Protein AF-A0AAJ2A382-F1 (afdb_monomer_lite)

Sequence (62 aa):
MKVKTKRPVFHNGEVKTEFTTNEQHARELETKGLIDKPSTKPSEELVLEEKPVSKPKARNGG

Radius of gyration: 19.96 Å; chains: 1; bounding box: 53×51×27 Å

pLDDT: mean 72.8, std 19.1, range [39.66, 92.81]

Foldseek 3Di:
DKWAFPAFDQDPNDTDRIDDDDPVVRVVCVVVVGTPDGPPPPPPDPPVPPPPPPDDDDDDDD

Structure (mmCIF, N/CA/C/O backbone):
data_AF-A0AAJ2A382-F1
#
_entry.id   AF-A0AAJ2A382-F1
#
loop_
_atom_site.group_PDB
_atom_site.id
_atom_site.type_symbol
_atom_site.label_atom_id
_atom_site.label_alt_id
_atom_site.label_comp_id
_atom_site.label_asym_id
_atom_site.label_entity_id
_atom_site.label_seq_id
_atom_site.pdbx_PDB_ins_code
_atom_site.Cartn_x
_atom_site.Cartn_y
_atom_site.Cartn_z
_atom_site.occupancy
_atom_site.B_iso_or_equiv
_atom_site.auth_seq_id
_atom_site.auth_comp_id
_atom_site.auth_asym_id
_atom_site.auth_atom_id
_atom_site.pdbx_PDB_model_num
ATOM 1 N N . MET A 1 1 ? 4.654 6.910 4.891 1.00 77.56 1 MET A N 1
ATOM 2 C CA . MET A 1 1 ? 3.641 6.146 5.646 1.00 77.56 1 MET A CA 1
ATOM 3 C C . MET A 1 1 ? 3.491 4.765 5.029 1.00 77.56 1 MET A C 1
ATOM 5 O O . MET A 1 1 ? 3.260 4.678 3.828 1.00 77.56 1 MET A O 1
ATOM 9 N N . LYS A 1 2 ? 3.667 3.694 5.811 1.00 86.56 2 LYS A N 1
ATOM 10 C CA . LYS A 1 2 ? 3.408 2.329 5.332 1.00 86.56 2 LYS A CA 1
ATOM 11 C C . LYS A 1 2 ? 1.902 2.074 5.384 1.00 86.56 2 LYS A C 1
ATOM 13 O O . LYS A 1 2 ? 1.285 2.338 6.412 1.00 86.56 2 LYS A O 1
ATOM 18 N N . VAL A 1 3 ? 1.321 1.592 4.291 1.00 87.25 3 VAL A N 1
ATOM 19 C CA . VAL A 1 3 ? -0.110 1.270 4.202 1.00 87.25 3 VAL A CA 1
ATOM 20 C C . VAL A 1 3 ? -0.301 -0.180 3.783 1.00 87.25 3 VAL A C 1
ATOM 22 O O . VAL A 1 3 ? 0.534 -0.738 3.070 1.00 87.25 3 VAL A O 1
ATOM 25 N N . LYS A 1 4 ? -1.412 -0.780 4.223 1.00 89.50 4 LYS A N 1
ATOM 26 C CA . LYS A 1 4 ? -1.830 -2.128 3.838 1.00 89.50 4 LYS A CA 1
ATOM 27 C C . LYS A 1 4 ? -3.167 -2.063 3.113 1.00 89.50 4 LYS A C 1
ATOM 29 O O . LYS A 1 4 ? -4.145 -1.541 3.639 1.00 89.50 4 LYS A O 1
ATOM 34 N N . THR A 1 5 ? -3.184 -2.573 1.892 1.00 89.06 5 THR A N 1
ATOM 35 C CA . THR A 1 5 ? -4.359 -2.622 1.018 1.00 89.06 5 THR A CA 1
ATOM 36 C C . THR A 1 5 ? -5.159 -3.894 1.251 1.00 89.06 5 THR A C 1
ATOM 38 O O . THR A 1 5 ? -4.604 -4.953 1.548 1.00 89.06 5 THR A O 1
ATOM 41 N N . LYS A 1 6 ? -6.481 -3.792 1.083 1.00 87.12 6 LYS A N 1
ATOM 42 C CA . LYS A 1 6 ? -7.410 -4.931 1.186 1.00 87.12 6 LYS A CA 1
ATOM 43 C C . LYS A 1 6 ? -7.303 -5.889 0.005 1.00 87.12 6 LYS A C 1
ATOM 45 O O . LYS A 1 6 ? -7.709 -7.043 0.097 1.00 87.12 6 LYS A O 1
ATOM 50 N N . ARG A 1 7 ? -6.804 -5.391 -1.127 1.00 86.25 7 ARG A N 1
ATOM 51 C CA . ARG A 1 7 ? -6.615 -6.134 -2.374 1.00 86.25 7 ARG A CA 1
ATOM 52 C C . ARG A 1 7 ? -5.204 -5.878 -2.898 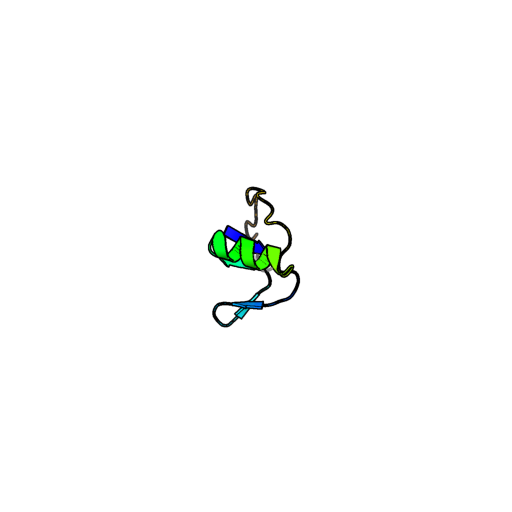1.00 86.25 7 ARG A C 1
ATOM 54 O O . ARG A 1 7 ? -4.719 -4.767 -2.710 1.00 86.25 7 ARG A O 1
ATOM 61 N N . PRO A 1 8 ? -4.567 -6.850 -3.569 1.00 89.88 8 PRO A N 1
ATOM 62 C CA . PRO A 1 8 ? -3.254 -6.641 -4.164 1.00 89.88 8 PRO A CA 1
ATOM 63 C C . PRO A 1 8 ? -3.295 -5.495 -5.176 1.00 89.88 8 PRO A C 1
ATOM 65 O O . PRO A 1 8 ? -4.179 -5.456 -6.033 1.00 89.88 8 PRO A O 1
ATOM 68 N N . VAL A 1 9 ? -2.342 -4.570 -5.078 1.00 89.00 9 VAL A N 1
ATOM 69 C CA . VAL A 1 9 ? -2.204 -3.445 -6.006 1.00 89.00 9 VAL A CA 1
ATOM 70 C C . VAL A 1 9 ? -0.883 -3.533 -6.747 1.00 89.00 9 VAL A C 1
ATOM 72 O O . VAL A 1 9 ? 0.111 -4.030 -6.221 1.00 89.00 9 VAL A O 1
ATOM 75 N N . PHE A 1 10 ? -0.865 -3.036 -7.978 1.00 90.31 10 PHE A N 1
ATOM 76 C CA . PHE A 1 10 ? 0.366 -2.919 -8.741 1.00 90.31 10 PHE A CA 1
ATOM 77 C C . PHE A 1 10 ? 1.108 -1.655 -8.303 1.00 90.31 10 PHE A C 1
ATOM 79 O O . PHE A 1 10 ? 0.614 -0.543 -8.492 1.00 90.31 10 PHE A O 1
ATOM 86 N N . HIS A 1 11 ? 2.272 -1.821 -7.684 1.00 86.50 11 HIS A N 1
ATOM 87 C CA . HIS A 1 11 ? 3.080 -0.728 -7.164 1.00 86.50 11 HIS A CA 1
ATOM 88 C C . HIS A 1 11 ? 4.555 -0.962 -7.502 1.00 86.50 11 HIS A C 1
ATOM 90 O O . HIS A 1 11 ? 5.127 -1.987 -7.139 1.00 86.50 11 HIS A O 1
ATOM 96 N N . ASN A 1 12 ? 5.174 -0.005 -8.202 1.00 87.19 12 ASN A N 1
ATOM 97 C CA . ASN A 1 12 ? 6.567 -0.072 -8.667 1.00 87.19 12 ASN A CA 1
ATOM 98 C C . ASN A 1 12 ? 6.907 -1.346 -9.462 1.00 87.19 12 ASN A C 1
ATOM 100 O O . ASN A 1 12 ? 7.967 -1.932 -9.275 1.00 87.19 12 ASN A O 1
ATOM 104 N N . GLY A 1 13 ? 6.005 -1.786 -10.343 1.00 92.75 13 GLY A N 1
ATOM 105 C CA . GLY A 1 13 ? 6.243 -2.956 -11.195 1.00 92.75 13 GLY A CA 1
ATOM 106 C C . GLY A 1 13 ? 5.921 -4.302 -10.542 1.00 92.75 13 GLY A C 1
ATOM 107 O O . GLY A 1 13 ? 6.026 -5.332 -11.201 1.00 92.75 13 GLY A O 1
ATOM 108 N N . GLU A 1 14 ? 5.499 -4.311 -9.277 1.00 92.38 14 GLU A N 1
ATOM 109 C CA . GLU A 1 14 ? 5.209 -5.533 -8.533 1.00 92.38 14 GLU A CA 1
ATOM 110 C C . GLU A 1 14 ? 3.810 -5.486 -7.914 1.00 92.38 14 GLU A C 1
ATOM 112 O O . GLU A 1 14 ? 3.330 -4.440 -7.472 1.00 92.38 14 GLU A O 1
ATOM 117 N N . VAL A 1 15 ? 3.145 -6.639 -7.852 1.00 92.81 15 VAL A N 1
ATOM 118 C CA . VAL A 1 15 ? 1.870 -6.774 -7.144 1.00 92.81 15 VAL A CA 1
ATOM 119 C C . VAL A 1 15 ? 2.159 -6.920 -5.652 1.00 92.81 15 VAL A C 1
ATOM 121 O O . VAL A 1 15 ? 2.739 -7.916 -5.224 1.00 92.81 15 VAL A O 1
ATOM 124 N N . LYS A 1 16 ? 1.759 -5.932 -4.849 1.00 90.50 16 LYS A N 1
ATOM 125 C CA . LYS A 1 16 ? 1.993 -5.902 -3.400 1.00 90.50 16 LYS A CA 1
ATOM 126 C C . LYS A 1 16 ? 0.732 -5.480 -2.660 1.00 90.50 16 LYS A C 1
ATOM 128 O O . LYS A 1 16 ? -0.090 -4.726 -3.169 1.00 90.50 16 LYS A O 1
ATOM 133 N N . THR A 1 17 ? 0.584 -5.963 -1.433 1.00 89.31 17 THR A N 1
ATOM 134 C CA . THR A 1 17 ? -0.485 -5.531 -0.520 1.00 89.31 17 THR A CA 1
ATOM 135 C C . THR A 1 17 ? -0.003 -4.487 0.480 1.00 89.31 17 THR A C 1
ATOM 137 O O . THR A 1 17 ? -0.822 -3.810 1.093 1.00 89.31 17 THR A O 1
ATOM 140 N N . GLU A 1 18 ? 1.311 -4.329 0.644 1.00 89.44 18 GLU A N 1
ATOM 141 C CA . GLU A 1 18 ? 1.931 -3.360 1.548 1.00 89.44 18 GLU A CA 1
ATOM 142 C C . GLU A 1 18 ? 2.968 -2.528 0.796 1.00 89.44 18 GLU A C 1
ATOM 144 O O . GLU A 1 18 ? 3.822 -3.073 0.096 1.00 89.44 18 GLU A O 1
ATOM 149 N N . PHE A 1 19 ? 2.898 -1.208 0.943 1.00 88.62 19 PHE A N 1
ATOM 150 C CA . PHE A 1 19 ? 3.858 -0.283 0.343 1.00 88.62 19 PHE A CA 1
ATOM 151 C C . PHE A 1 19 ? 3.942 1.016 1.143 1.00 88.62 19 PHE A C 1
ATOM 153 O O . PHE A 1 19 ? 3.094 1.314 1.989 1.00 88.62 19 PHE A O 1
ATOM 160 N N . THR A 1 20 ? 4.993 1.788 0.884 1.00 89.00 20 THR A N 1
ATOM 161 C CA . THR A 1 20 ? 5.204 3.089 1.516 1.00 89.00 20 THR A CA 1
ATOM 162 C C . THR A 1 20 ? 4.744 4.188 0.572 1.00 89.00 20 THR A C 1
ATOM 164 O O . THR A 1 20 ? 5.168 4.244 -0.576 1.00 89.00 20 THR A O 1
ATOM 167 N N . THR A 1 21 ? 3.890 5.079 1.065 1.00 87.31 21 THR A N 1
ATOM 168 C CA . THR A 1 21 ? 3.395 6.243 0.323 1.00 87.31 21 THR A CA 1
ATOM 169 C C . THR A 1 21 ? 3.357 7.495 1.204 1.00 87.31 21 THR A C 1
ATOM 171 O O . THR A 1 21 ? 3.700 7.439 2.390 1.00 87.31 21 THR A O 1
ATOM 174 N N . ASN A 1 22 ? 3.004 8.647 0.636 1.00 90.69 22 ASN A N 1
ATOM 175 C CA . ASN A 1 22 ? 2.870 9.900 1.379 1.00 90.69 22 ASN A CA 1
ATOM 176 C C . ASN A 1 22 ? 1.553 9.943 2.191 1.00 90.69 22 ASN A C 1
ATOM 178 O O . ASN A 1 22 ? 0.655 9.124 1.995 1.00 90.69 22 ASN A O 1
ATOM 182 N N . GLU A 1 23 ? 1.450 10.873 3.146 1.00 88.06 23 GLU A N 1
ATOM 183 C CA . GLU A 1 23 ? 0.286 10.950 4.043 1.00 88.06 23 GLU A CA 1
ATOM 184 C C . GLU A 1 23 ? -1.007 11.325 3.304 1.00 88.06 23 GLU A C 1
ATOM 186 O O . GLU A 1 23 ? -2.055 10.733 3.555 1.00 88.06 23 GLU A O 1
ATOM 191 N N . GLN A 1 24 ? -0.930 12.265 2.359 1.00 90.12 24 GLN A N 1
ATOM 192 C CA . GLN A 1 24 ? -2.081 12.692 1.563 1.00 90.12 24 GLN A CA 1
ATOM 193 C C . GLN A 1 24 ? -2.686 11.515 0.787 1.00 90.12 24 GLN A C 1
ATOM 195 O O . GLN A 1 24 ? -3.882 11.254 0.883 1.00 90.12 24 GLN A O 1
ATOM 200 N N . HIS A 1 25 ? -1.848 10.753 0.091 1.00 87.81 25 HIS A N 1
ATOM 201 C CA . HIS A 1 25 ? -2.251 9.601 -0.700 1.00 87.81 25 HIS A CA 1
ATOM 202 C C . HIS A 1 25 ? -2.794 8.467 0.170 1.00 87.81 25 HIS A C 1
ATOM 204 O O . HIS A 1 25 ? -3.770 7.819 -0.198 1.00 87.81 25 HIS A O 1
ATOM 210 N N . ALA A 1 26 ? -2.216 8.240 1.354 1.00 88.19 26 ALA A N 1
ATOM 211 C CA . ALA A 1 26 ? -2.762 7.277 2.305 1.00 88.19 26 ALA A CA 1
ATOM 212 C C . ALA A 1 26 ? -4.207 7.633 2.707 1.00 88.19 26 ALA A C 1
ATOM 214 O O . ALA A 1 26 ? -5.080 6.766 2.664 1.00 88.19 26 ALA A O 1
ATOM 215 N N . ARG A 1 27 ? -4.491 8.909 3.009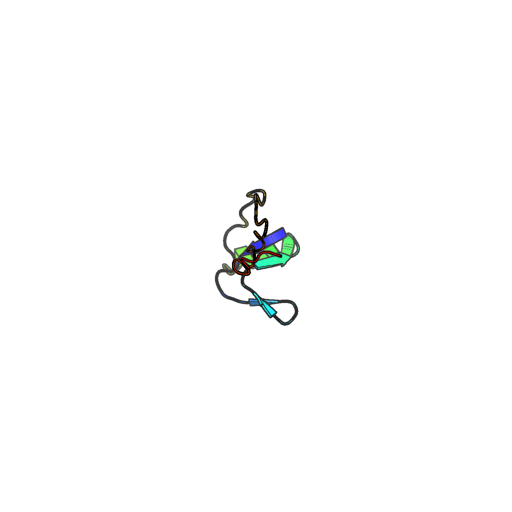 1.00 89.62 27 ARG A N 1
ATOM 216 C CA . ARG A 1 27 ? -5.853 9.383 3.329 1.00 89.62 27 ARG A CA 1
ATOM 217 C C . ARG A 1 27 ? -6.819 9.227 2.153 1.00 89.62 27 ARG A C 1
ATOM 219 O O . ARG A 1 27 ? -7.977 8.857 2.344 1.00 89.62 27 ARG A O 1
ATOM 226 N N . GLU A 1 28 ? -6.362 9.471 0.926 1.00 91.25 28 GLU A N 1
ATOM 227 C CA . GLU A 1 28 ? -7.180 9.242 -0.272 1.00 91.25 28 GLU A CA 1
ATOM 228 C C . GLU A 1 28 ? -7.540 7.762 -0.449 1.00 91.25 28 GLU A C 1
ATOM 230 O O . GLU A 1 28 ? -8.688 7.433 -0.750 1.00 91.25 28 GLU A O 1
ATOM 235 N N . LEU A 1 29 ? -6.573 6.860 -0.255 1.00 89.00 29 LEU A N 1
ATOM 236 C CA . LEU A 1 29 ? -6.798 5.416 -0.339 1.00 89.00 29 LEU A CA 1
ATOM 237 C C . LEU A 1 29 ? -7.754 4.924 0.754 1.00 89.00 29 LEU A C 1
ATOM 239 O O . LEU A 1 29 ? -8.578 4.047 0.493 1.00 89.00 29 LEU A O 1
ATOM 243 N N . GLU A 1 30 ? -7.663 5.493 1.956 1.00 89.19 30 GLU A N 1
ATOM 244 C CA . GLU A 1 30 ? -8.575 5.211 3.066 1.00 89.19 30 GLU A CA 1
ATOM 245 C C . GLU A 1 30 ? -9.997 5.676 2.741 1.00 89.19 30 GLU A C 1
ATOM 247 O O . GLU A 1 30 ? -10.941 4.899 2.864 1.00 89.19 30 GLU A O 1
ATOM 252 N N . THR A 1 31 ? -10.146 6.909 2.252 1.00 89.12 31 THR A N 1
ATOM 253 C CA . THR A 1 31 ? -11.446 7.480 1.857 1.00 89.12 31 THR A CA 1
ATOM 254 C C . THR A 1 31 ? -12.111 6.643 0.762 1.00 89.12 31 THR A C 1
ATOM 256 O O . THR A 1 31 ? -13.327 6.471 0.747 1.00 89.12 31 THR A O 1
ATOM 259 N N . LYS A 1 32 ? -11.306 6.067 -0.138 1.00 89.44 32 LYS A N 1
ATOM 260 C CA . LYS A 1 32 ? -11.756 5.140 -1.187 1.00 89.44 32 LYS A CA 1
ATOM 261 C C . LYS A 1 32 ? -12.007 3.712 -0.683 1.00 89.44 32 LYS A C 1
ATOM 263 O O . LYS A 1 32 ? -12.424 2.863 -1.466 1.00 89.44 32 LYS A O 1
ATOM 268 N N . GLY A 1 33 ? -11.727 3.417 0.587 1.00 88.62 33 GLY A N 1
ATOM 269 C CA . GLY A 1 33 ? -11.884 2.089 1.180 1.00 88.62 33 GLY A CA 1
ATOM 270 C C . GLY A 1 33 ? -10.907 1.037 0.642 1.00 88.62 33 GLY A C 1
ATOM 271 O O . GLY A 1 33 ? -11.174 -0.159 0.764 1.00 88.62 33 GLY A O 1
ATOM 272 N N . LEU A 1 34 ? -9.794 1.459 0.029 1.00 88.50 34 LEU A N 1
ATOM 273 C CA . LEU A 1 34 ? -8.785 0.572 -0.570 1.00 88.50 34 LEU A CA 1
ATOM 274 C C . LEU A 1 34 ? -7.768 0.056 0.455 1.00 88.50 34 LEU A C 1
ATOM 276 O O . LEU A 1 34 ? -7.222 -1.040 0.290 1.00 88.50 34 LEU A O 1
ATOM 280 N N . ILE A 1 35 ? -7.532 0.829 1.513 1.00 89.00 35 ILE A N 1
ATOM 281 C CA . ILE A 1 35 ? -6.721 0.449 2.673 1.00 89.00 35 ILE A CA 1
ATOM 282 C C . ILE A 1 35 ? -7.591 0.448 3.932 1.00 89.00 35 ILE A C 1
ATOM 284 O O . ILE A 1 35 ? -8.634 1.103 3.976 1.00 89.00 35 ILE A O 1
ATOM 288 N N . ASP A 1 36 ? -7.170 -0.291 4.954 1.00 79.75 36 ASP A N 1
ATOM 289 C CA . ASP A 1 36 ? -7.698 -0.096 6.307 1.00 79.75 36 ASP A CA 1
ATOM 290 C C . ASP A 1 36 ? -7.056 1.132 6.959 1.00 79.75 36 ASP A C 1
ATOM 292 O O . 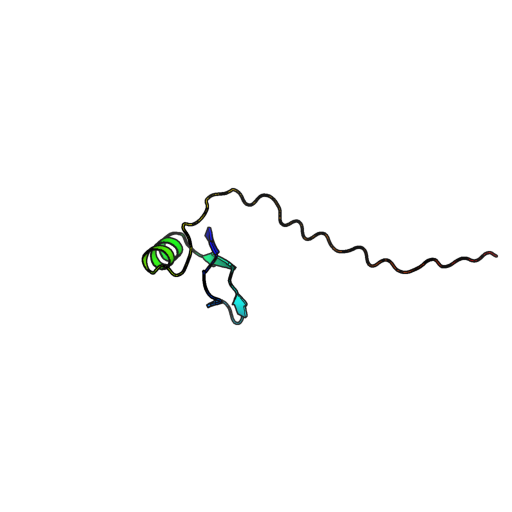ASP A 1 36 ? -5.968 1.548 6.544 1.00 79.75 36 ASP A O 1
ATOM 296 N N . LYS A 1 37 ? -7.739 1.702 7.970 1.00 72.00 37 LYS A N 1
ATOM 297 C CA . LYS A 1 37 ? -7.248 2.843 8.761 1.00 72.00 37 LYS A CA 1
ATOM 298 C C . LYS A 1 37 ? -5.762 2.645 9.033 1.00 72.00 37 LYS A C 1
ATOM 300 O O . LYS A 1 37 ? -5.415 1.592 9.582 1.00 72.00 37 LYS A O 1
ATOM 305 N N . PRO A 1 38 ? -4.889 3.587 8.633 1.00 64.25 38 PRO A N 1
ATOM 306 C CA . PRO A 1 38 ? -3.465 3.386 8.770 1.00 64.25 38 PRO A CA 1
ATOM 307 C C . PRO A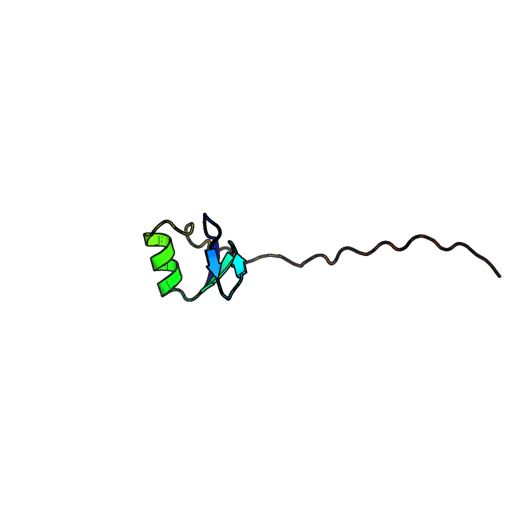 1 38 ? -3.166 3.232 10.256 1.00 64.25 38 PRO A C 1
ATOM 309 O O . PRO A 1 38 ? -3.251 4.178 11.035 1.00 64.25 38 PRO A O 1
ATOM 312 N N . SER A 1 39 ? -2.891 1.995 10.661 1.00 53.12 39 SER A N 1
ATOM 313 C CA . SER A 1 39 ? -2.575 1.686 12.040 1.00 53.12 39 SER A CA 1
ATOM 314 C C . SER A 1 39 ? -1.230 2.342 12.313 1.00 53.12 39 SER A C 1
ATOM 316 O O . SER A 1 39 ? -0.197 1.824 11.896 1.00 53.12 39 SER A O 1
ATOM 318 N N . THR A 1 40 ? -1.230 3.468 13.025 1.00 52.25 40 THR A N 1
ATOM 319 C CA . THR A 1 40 ? -0.060 4.092 13.665 1.00 52.25 40 THR A CA 1
ATOM 320 C C . THR A 1 40 ? 0.485 3.205 14.787 1.00 52.25 40 THR A C 1
ATOM 322 O O . THR A 1 40 ? 0.868 3.675 15.853 1.00 52.25 40 THR A O 1
ATOM 325 N N . LYS A 1 41 ? 0.512 1.888 14.573 1.00 48.78 41 LYS A N 1
ATOM 326 C CA . LYS A 1 41 ? 1.310 1.008 15.405 1.00 48.78 41 LYS A CA 1
ATOM 327 C C . LYS A 1 41 ? 2.751 1.243 14.958 1.00 48.78 41 LYS A C 1
ATOM 329 O O . LYS A 1 41 ? 3.014 1.091 13.759 1.00 48.78 41 LYS A O 1
ATOM 334 N N . PRO A 1 42 ? 3.662 1.672 15.852 1.00 47.84 42 PRO A N 1
ATOM 335 C CA . PRO A 1 42 ? 5.079 1.613 15.539 1.00 47.84 42 PRO A CA 1
ATOM 336 C C . PRO A 1 42 ? 5.342 0.188 15.063 1.00 47.84 42 PRO A C 1
ATOM 338 O O . PRO A 1 42 ? 4.847 -0.770 15.655 1.00 47.84 42 PRO A O 1
ATOM 341 N N . SER A 1 43 ? 5.984 0.067 13.908 1.00 51.09 43 SER A N 1
ATOM 342 C CA . SER A 1 43 ? 6.312 -1.222 13.319 1.00 51.09 43 SER A CA 1
ATOM 343 C C . SER A 1 43 ? 7.364 -1.878 14.216 1.00 51.09 43 SER A C 1
ATOM 345 O O . SER A 1 43 ? 8.551 -1.796 13.924 1.00 51.09 43 SER A O 1
ATOM 347 N N . GLU A 1 44 ? 6.945 -2.473 15.331 1.00 50.47 44 GLU A N 1
ATOM 348 C CA . GLU A 1 44 ? 7.724 -3.515 15.978 1.00 50.47 44 GLU A CA 1
ATOM 349 C C . GLU A 1 44 ? 7.788 -4.682 14.993 1.00 50.47 44 GLU A C 1
ATOM 351 O O . GLU A 1 44 ? 6.775 -5.238 14.574 1.00 50.47 44 GLU A O 1
ATOM 356 N N . GLU A 1 45 ? 9.020 -4.956 14.582 1.00 52.81 45 GLU A N 1
ATOM 357 C CA . GLU A 1 45 ? 9.505 -6.283 14.244 1.00 52.81 45 GLU A CA 1
ATOM 358 C C . GLU A 1 45 ? 8.890 -6.968 13.012 1.00 52.81 45 GLU A C 1
ATOM 360 O O . GLU A 1 45 ? 7.954 -7.759 13.059 1.00 52.81 45 GLU A O 1
ATOM 365 N N . LEU A 1 46 ? 9.546 -6.747 11.873 1.00 48.16 46 LEU A N 1
ATOM 366 C CA . LEU A 1 46 ? 9.852 -7.854 10.970 1.00 48.16 46 LEU A CA 1
ATOM 367 C C . LEU A 1 46 ? 11.368 -7.873 10.787 1.00 48.16 46 LEU A C 1
ATOM 369 O O . LEU A 1 46 ? 11.898 -7.477 9.749 1.00 48.16 46 LEU A O 1
ATOM 373 N N . VAL A 1 47 ? 12.067 -8.306 11.839 1.00 47.72 47 VAL A N 1
ATOM 374 C CA . VAL A 1 47 ? 13.362 -8.961 11.666 1.00 47.72 47 VAL A CA 1
ATOM 375 C C . VAL A 1 47 ? 13.048 -10.192 10.823 1.00 47.72 47 VAL A C 1
ATOM 377 O O . VAL A 1 47 ? 12.378 -11.113 11.285 1.00 47.72 47 VAL A O 1
ATOM 380 N N . LEU A 1 48 ? 13.426 -10.168 9.544 1.00 45.00 48 LEU A N 1
ATO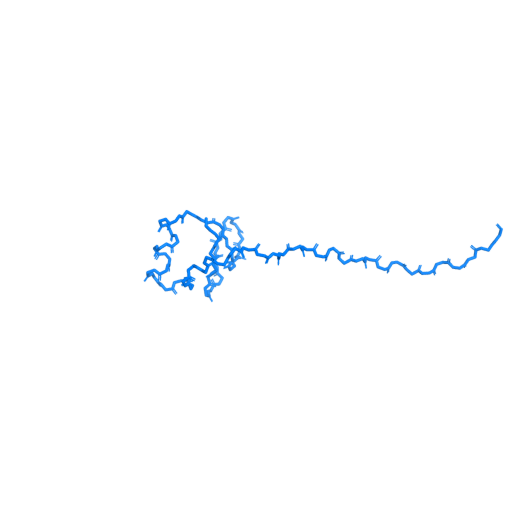M 381 C CA . LEU A 1 48 ? 13.489 -11.395 8.766 1.00 45.00 48 LEU A CA 1
ATOM 382 C C . LEU A 1 48 ? 14.510 -12.280 9.478 1.00 45.00 48 LEU A C 1
ATOM 384 O O . LEU A 1 48 ? 15.714 -12.080 9.341 1.00 45.00 48 LEU A O 1
ATOM 388 N N . GLU A 1 49 ? 14.013 -13.220 10.273 1.00 45.09 49 GLU A N 1
ATOM 389 C CA . GLU A 1 49 ? 14.787 -14.340 10.773 1.00 45.09 49 GLU A CA 1
ATOM 390 C C . GLU A 1 49 ? 15.238 -15.127 9.536 1.00 45.09 49 GLU A C 1
ATOM 392 O O . GLU A 1 49 ? 14.482 -15.873 8.903 1.00 45.09 49 GLU A O 1
ATOM 397 N N . GLU A 1 50 ? 16.461 -14.838 9.099 1.00 45.41 50 GLU A N 1
ATOM 398 C CA . GLU A 1 50 ? 17.165 -15.583 8.073 1.00 45.41 50 GLU A CA 1
ATOM 399 C C . GLU A 1 50 ? 17.261 -17.022 8.585 1.00 45.41 50 GLU A C 1
ATOM 401 O O . GLU A 1 50 ? 17.981 -17.319 9.538 1.00 45.41 50 GLU A O 1
ATOM 406 N N . LYS A 1 51 ? 16.439 -17.911 8.016 1.00 47.44 51 LYS A N 1
ATOM 407 C CA . LYS A 1 51 ? 16.432 -19.335 8.359 1.00 47.44 51 LYS A CA 1
ATOM 408 C C . LYS A 1 51 ? 17.878 -19.844 8.374 1.00 47.44 51 LYS A C 1
ATOM 410 O O . LYS A 1 51 ? 18.528 -19.760 7.328 1.00 47.44 51 LYS A O 1
ATOM 415 N N . PRO A 1 52 ? 18.382 -20.452 9.463 1.00 47.31 52 PRO A N 1
ATOM 416 C CA . PRO A 1 52 ? 19.639 -21.164 9.373 1.00 47.31 52 PRO A CA 1
ATOM 417 C C . PRO A 1 52 ? 19.412 -22.343 8.427 1.00 47.31 52 PRO A C 1
ATOM 419 O O . PRO A 1 52 ? 18.678 -23.286 8.738 1.00 47.31 52 PRO A O 1
ATOM 422 N N . VAL A 1 53 ? 20.025 -22.283 7.242 1.00 51.44 53 VAL A N 1
ATOM 423 C CA . VAL A 1 53 ? 20.235 -23.462 6.404 1.00 51.44 53 VAL A CA 1
ATOM 424 C C . VAL A 1 53 ? 21.068 -24.423 7.241 1.00 51.44 53 VAL A C 1
ATOM 426 O O . VAL A 1 53 ? 22.289 -24.327 7.347 1.00 51.44 53 VAL A O 1
ATOM 429 N N . SER A 1 54 ? 20.366 -25.347 7.881 1.00 52.75 54 SER A N 1
ATOM 430 C CA . SER A 1 54 ? 20.919 -26.527 8.510 1.00 52.75 54 SER A CA 1
ATOM 431 C C . SER A 1 54 ? 21.534 -27.373 7.399 1.00 52.75 54 SER A C 1
ATOM 433 O O . SER A 1 54 ? 20.857 -28.155 6.736 1.00 52.75 54 SER A O 1
ATOM 435 N N . LYS A 1 55 ? 22.837 -27.199 7.159 1.00 55.66 55 LYS A N 1
ATOM 436 C CA . LYS A 1 55 ? 23.617 -28.221 6.461 1.00 55.66 55 LYS A CA 1
ATOM 437 C C . LYS A 1 55 ? 23.984 -29.327 7.458 1.00 55.66 55 LYS A C 1
ATOM 439 O O . LYS A 1 55 ? 24.370 -29.029 8.588 1.00 55.66 55 LYS A O 1
ATOM 444 N N . PRO A 1 56 ? 23.820 -30.601 7.069 1.00 55.50 56 PRO A N 1
ATOM 445 C CA . PRO A 1 56 ? 23.891 -31.725 7.983 1.00 55.50 56 PRO A CA 1
ATOM 446 C C . PRO A 1 56 ? 25.326 -32.044 8.414 1.00 55.50 56 PRO A C 1
ATOM 448 O O . PRO A 1 56 ? 26.289 -31.893 7.668 1.00 55.50 56 PRO A O 1
ATOM 451 N N . LYS A 1 57 ? 25.399 -32.547 9.646 1.00 53.56 57 LYS A N 1
ATOM 452 C CA . LYS A 1 57 ? 26.456 -33.330 10.294 1.00 53.56 57 LYS A CA 1
ATOM 453 C C . LYS A 1 57 ? 27.401 -34.056 9.318 1.00 53.56 57 LYS A C 1
ATOM 455 O O . LYS A 1 57 ? 27.017 -35.062 8.730 1.00 53.56 57 LYS A O 1
ATOM 460 N N . ALA A 1 58 ? 28.662 -33.624 9.259 1.00 47.31 58 ALA A N 1
ATOM 461 C CA . ALA A 1 58 ?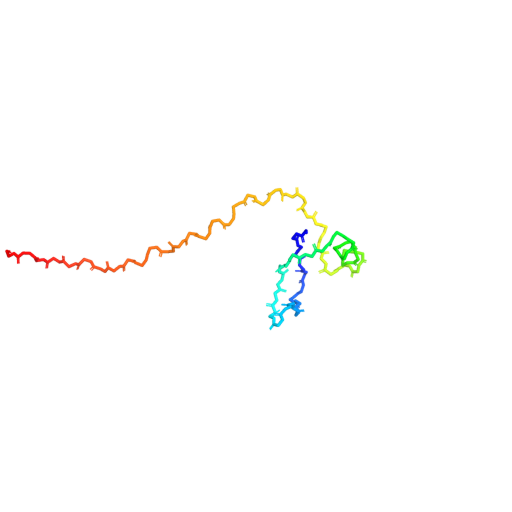 29.771 -34.458 8.801 1.00 47.31 58 ALA A CA 1
ATOM 462 C C . ALA A 1 58 ? 30.566 -34.933 10.025 1.00 47.31 58 ALA A C 1
ATOM 464 O O . ALA A 1 58 ? 31.166 -34.151 10.757 1.00 47.31 58 ALA A O 1
ATOM 465 N N . ARG A 1 59 ? 30.488 -36.240 10.269 1.00 59.56 59 ARG A N 1
ATOM 466 C CA . ARG A 1 59 ? 31.265 -37.003 11.242 1.00 59.56 59 ARG A CA 1
ATOM 467 C C . ARG A 1 59 ? 32.449 -37.617 10.486 1.00 59.56 59 ARG A C 1
ATOM 469 O O . ARG A 1 59 ? 32.190 -38.391 9.574 1.00 59.56 59 ARG A O 1
ATOM 476 N N . ASN A 1 60 ? 33.680 -37.249 10.840 1.00 47.62 60 ASN A N 1
ATOM 477 C CA . ASN A 1 60 ? 34.953 -38.000 10.732 1.00 47.62 60 ASN A CA 1
ATOM 478 C C . ASN A 1 60 ? 36.089 -36.980 10.958 1.00 47.62 60 ASN A C 1
ATOM 480 O O . ASN A 1 60 ? 36.030 -35.902 10.384 1.00 47.62 60 ASN A O 1
ATOM 484 N N . GLY A 1 61 ? 37.089 -37.169 11.820 1.00 44.91 61 GLY A N 1
ATOM 485 C CA . GLY A 1 61 ? 37.756 -38.409 12.215 1.00 44.91 61 GLY A CA 1
ATOM 486 C C . GLY A 1 61 ? 38.993 -38.591 11.331 1.00 44.91 61 GLY A C 1
ATOM 487 O O . GLY A 1 61 ? 38.828 -38.985 10.178 1.00 44.91 61 GLY A O 1
ATOM 488 N N . GLY A 1 62 ? 40.180 -38.280 11.865 1.00 39.66 62 GLY A N 1
ATOM 489 C CA . GLY A 1 62 ? 41.483 -38.404 11.202 1.00 39.66 62 GLY A CA 1
ATOM 490 C C . GLY A 1 62 ? 42.522 -37.498 11.836 1.00 39.66 62 GLY A C 1
ATOM 491 O O . GLY A 1 62 ? 42.630 -36.352 11.356 1.00 39.66 62 GLY A O 1
#

Secondary structure (DSSP, 8-state):
-EEEEEEEEEETTEEEEEEE--HHHHHHHHHTTSB---------------------------